Protein AF-A0A351SCX8-F1 (afdb_monomer_lite)

pLDDT: mean 83.35, std 9.78, range [48.88, 95.81]

Sequence (103 aa):
MNNIISGGPLTGKAAWALIPFIGDRAHYWRAVPDSRVAFIHAGERVQVWKSLCGQSATTYKGVGLLDPGNWPRCLRCERARKKQVSEGSSLQKLRSAAEKLPF

Secondary structure (DSSP, 8-state):
-PPP---SB--SSEEEEB-TTS-SSBEEEEEPPGGG---EETTEEPEEEEETTS-EEEEBTTB-PBP-TTPPB-HHHHHHHHHHHHHHHHHHHHHHHHTTS--

Foldseek 3Di:
DDDFDWAAFDDDAWDFFDWPPPDQATFTKGWDDLVVDDDDDPNHRWTWIATQLGDIDIADVVTGTIHRVPGHHDPSSVVSVVVVVVVVVVVVVVVVVVVPDDD

Structure (mmCIF, N/CA/C/O backbone):
data_AF-A0A351SCX8-F1
#
_entry.id   AF-A0A351SCX8-F1
#
loop_
_atom_site.group_PDB
_atom_site.id
_atom_site.type_symbol
_atom_site.label_atom_id
_atom_site.label_alt_id
_atom_site.label_comp_id
_atom_site.label_asym_id
_atom_site.label_entity_id
_atom_site.label_seq_id
_atom_site.pdbx_PDB_ins_code
_atom_site.Cartn_x
_atom_site.Cartn_y
_atom_site.Cartn_z
_atom_site.occupancy
_atom_site.B_iso_or_equiv
_atom_site.auth_seq_id
_atom_site.auth_comp_id
_atom_site.auth_asym_id
_atom_site.auth_atom_id
_atom_site.pdbx_PDB_model_num
ATOM 1 N N . MET A 1 1 ? -10.536 -22.922 -11.756 1.00 48.88 1 MET A N 1
ATOM 2 C CA . MET A 1 1 ? -9.347 -22.142 -11.348 1.00 48.88 1 MET A CA 1
ATOM 3 C C . MET A 1 1 ? -9.730 -20.677 -11.446 1.00 48.88 1 MET A C 1
ATOM 5 O O . MET A 1 1 ? -10.137 -20.262 -12.522 1.00 48.88 1 MET A O 1
ATOM 9 N N . ASN A 1 2 ? -9.708 -19.924 -10.345 1.00 58.16 2 ASN A N 1
ATOM 10 C CA . ASN A 1 2 ? -10.000 -18.491 -10.403 1.00 58.16 2 ASN A CA 1
ATOM 11 C C . ASN A 1 2 ? -8.716 -17.765 -10.803 1.00 58.16 2 ASN A C 1
ATOM 13 O O . ASN A 1 2 ? -7.715 -17.871 -10.099 1.00 58.16 2 ASN A O 1
ATOM 17 N N . ASN A 1 3 ? -8.740 -17.052 -11.927 1.00 68.94 3 ASN A N 1
ATOM 18 C CA . ASN A 1 3 ? -7.607 -16.233 -12.346 1.00 68.94 3 ASN A CA 1
ATOM 19 C C . ASN A 1 3 ? -7.463 -15.051 -11.386 1.00 6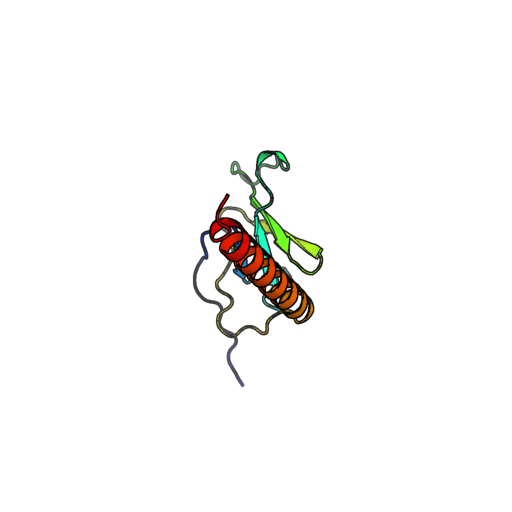8.94 3 ASN A C 1
ATOM 21 O O . ASN A 1 3 ? -8.434 -14.337 -11.127 1.00 68.94 3 ASN A O 1
ATOM 25 N N . ILE A 1 4 ? -6.260 -14.854 -10.853 1.00 72.56 4 ILE A N 1
ATOM 26 C CA . ILE A 1 4 ? -5.929 -13.706 -10.013 1.00 72.56 4 ILE A CA 1
ATOM 27 C C . ILE A 1 4 ? -5.506 -12.556 -10.937 1.00 72.56 4 ILE A C 1
ATOM 29 O O . ILE A 1 4 ? -4.606 -12.718 -11.759 1.00 72.56 4 ILE A O 1
ATOM 33 N N . ILE A 1 5 ? -6.176 -11.410 -10.827 1.00 74.00 5 ILE A N 1
ATOM 34 C CA . ILE A 1 5 ? -6.029 -10.254 -11.715 1.00 74.00 5 ILE A CA 1
ATOM 35 C C . ILE A 1 5 ? -5.789 -9.021 -10.844 1.00 74.00 5 ILE A C 1
ATOM 37 O O . ILE A 1 5 ? -6.631 -8.667 -10.017 1.00 74.00 5 ILE A O 1
ATOM 41 N N . SER A 1 6 ? -4.644 -8.365 -11.034 1.00 75.06 6 SER A N 1
ATOM 42 C CA . SER A 1 6 ? -4.416 -6.990 -10.579 1.00 75.06 6 SER A CA 1
ATOM 43 C C . SER A 1 6 ? -4.858 -6.007 -11.663 1.00 75.06 6 SER A C 1
ATOM 45 O O . SER A 1 6 ? -4.750 -6.310 -12.852 1.00 75.06 6 SER A O 1
ATOM 47 N N . GLY A 1 7 ? -5.332 -4.830 -11.268 1.00 78.38 7 GLY A N 1
ATOM 48 C CA . GLY A 1 7 ? -5.629 -3.744 -12.197 1.00 78.38 7 GLY A CA 1
ATOM 49 C C . GLY A 1 7 ? -4.405 -2.875 -12.511 1.00 78.38 7 GLY A C 1
ATOM 50 O O . GLY A 1 7 ? -3.257 -3.249 -12.267 1.00 78.38 7 GLY A O 1
ATOM 51 N N . GLY A 1 8 ? -4.675 -1.701 -13.081 1.00 79.44 8 GLY A N 1
ATOM 52 C CA . GLY A 1 8 ? -3.657 -0.739 -13.504 1.00 79.44 8 GLY A CA 1
ATOM 53 C C . GLY A 1 8 ? -2.948 -0.007 -12.353 1.00 79.44 8 GLY A C 1
ATOM 54 O O . GLY A 1 8 ? -3.202 -0.276 -11.175 1.00 79.44 8 GLY A O 1
ATOM 55 N N . PRO A 1 9 ? -2.048 0.935 -12.686 1.00 79.88 9 PRO A N 1
ATOM 56 C CA . PRO A 1 9 ? -1.310 1.705 -11.695 1.00 79.88 9 PRO A CA 1
ATOM 57 C C . PRO A 1 9 ? -2.246 2.575 -10.849 1.00 79.88 9 PRO A C 1
ATOM 59 O O . PRO A 1 9 ? -3.121 3.267 -11.371 1.00 79.88 9 PRO A O 1
ATOM 62 N N . LEU A 1 10 ? -2.026 2.572 -9.536 1.00 82.38 10 LEU A N 1
ATOM 63 C CA . LEU A 1 10 ? -2.722 3.441 -8.594 1.00 82.38 10 LEU A CA 1
ATOM 64 C C . LEU A 1 10 ? -1.912 4.705 -8.312 1.00 82.38 10 LEU A C 1
ATOM 66 O O . LEU A 1 10 ? -0.699 4.663 -8.101 1.00 82.38 10 LEU A O 1
ATOM 70 N N . THR A 1 11 ? -2.619 5.828 -8.225 1.00 75.50 11 THR A N 1
ATOM 71 C CA . THR A 1 11 ? -2.085 7.111 -7.763 1.00 75.50 11 THR A CA 1
ATOM 72 C C . THR A 1 11 ? -2.736 7.499 -6.434 1.00 75.50 11 THR A C 1
ATOM 74 O O . THR A 1 11 ? -3.858 7.099 -6.125 1.00 75.50 11 THR A O 1
ATOM 77 N N . GLY A 1 12 ? -2.022 8.261 -5.603 1.00 78.56 12 GLY A N 1
ATOM 78 C CA . GLY A 1 12 ? -2.542 8.764 -4.327 1.00 78.56 12 GLY A CA 1
ATOM 79 C C . GLY A 1 12 ? -1.597 8.539 -3.151 1.00 78.56 12 GLY A C 1
ATOM 80 O O . GLY A 1 12 ? -0.495 8.034 -3.307 1.00 78.56 12 GLY A O 1
ATOM 81 N N . LYS A 1 13 ? -2.025 8.945 -1.949 1.00 80.12 13 LYS A N 1
ATOM 82 C CA . LYS A 1 13 ? -1.198 8.885 -0.724 1.00 80.12 13 LYS A CA 1
ATOM 83 C C . LYS A 1 13 ? -1.463 7.649 0.140 1.00 80.12 13 LYS A C 1
ATOM 85 O O . LYS A 1 13 ? -0.677 7.355 1.039 1.00 80.12 13 LYS A O 1
ATOM 90 N N . ALA A 1 14 ? -2.572 6.941 -0.082 1.00 85.94 14 ALA A N 1
ATOM 91 C CA . ALA A 1 14 ? -2.910 5.725 0.649 1.00 85.94 14 ALA A CA 1
ATOM 92 C C . ALA A 1 14 ? -3.989 4.904 -0.071 1.00 85.94 14 ALA A C 1
ATOM 94 O O . ALA A 1 14 ? -5.052 5.437 -0.387 1.00 85.94 14 ALA A O 1
ATOM 95 N N . ALA A 1 15 ? -3.763 3.606 -0.267 1.00 89.38 15 ALA A N 1
ATOM 96 C CA . ALA A 1 15 ? -4.711 2.719 -0.942 1.00 89.38 15 ALA A CA 1
ATOM 97 C C . ALA A 1 15 ? -4.474 1.247 -0.576 1.00 89.38 15 ALA A C 1
ATOM 99 O O . ALA A 1 15 ? -3.408 0.874 -0.080 1.00 89.38 15 ALA A O 1
ATOM 100 N N . TRP A 1 16 ? -5.477 0.405 -0.833 1.00 93.50 16 TRP A N 1
ATOM 101 C CA . TRP A 1 16 ? -5.236 -1.028 -0.983 1.00 93.50 16 TRP A CA 1
ATOM 102 C C . TRP A 1 16 ? -4.483 -1.237 -2.287 1.00 93.50 16 TRP A C 1
ATOM 104 O O . TRP A 1 16 ? -4.954 -0.764 -3.314 1.00 93.50 16 TRP A O 1
ATOM 114 N N . ALA A 1 17 ? -3.344 -1.918 -2.247 1.00 92.94 17 ALA A N 1
ATOM 115 C CA . ALA A 1 17 ? -2.578 -2.193 -3.452 1.00 92.94 17 ALA A CA 1
ATOM 116 C C . ALA A 1 17 ? -1.680 -3.414 -3.298 1.00 92.94 17 ALA A C 1
ATOM 118 O O . ALA A 1 17 ? -1.356 -3.851 -2.183 1.00 92.94 17 ALA A O 1
ATOM 119 N N . LEU A 1 18 ? -1.225 -3.895 -4.445 1.00 91.50 18 LEU A N 1
ATOM 120 C CA . LEU A 1 18 ? -0.081 -4.783 -4.556 1.00 91.50 18 LEU A CA 1
ATOM 121 C C . LEU A 1 18 ? 1.133 -3.957 -4.947 1.00 91.50 18 LEU A C 1
ATOM 123 O O . LEU A 1 18 ? 1.048 -3.076 -5.800 1.00 91.50 18 LEU A O 1
ATOM 127 N N . ILE A 1 19 ? 2.261 -4.257 -4.321 1.00 88.12 19 ILE A N 1
ATOM 128 C CA . ILE A 1 19 ? 3.557 -3.784 -4.788 1.00 88.12 19 ILE A CA 1
ATOM 129 C C . ILE A 1 19 ? 4.266 -5.027 -5.324 1.00 88.12 19 ILE A C 1
ATOM 131 O O . ILE A 1 19 ? 4.332 -6.021 -4.593 1.00 88.12 19 ILE A O 1
ATOM 135 N N . PRO A 1 20 ? 4.732 -5.022 -6.587 1.00 83.94 20 PRO A N 1
ATOM 136 C CA . PRO A 1 20 ? 5.396 -6.176 -7.175 1.00 83.94 20 PRO A CA 1
ATOM 137 C C . PRO A 1 20 ? 6.497 -6.727 -6.268 1.00 83.94 20 PRO A C 1
ATOM 139 O O . PRO A 1 20 ? 7.192 -5.970 -5.590 1.00 83.94 20 PRO A O 1
ATOM 142 N N . PHE A 1 21 ? 6.646 -8.052 -6.267 1.00 80.94 21 PHE A N 1
ATOM 143 C CA . PHE A 1 21 ? 7.644 -8.786 -5.477 1.00 80.94 21 PHE A CA 1
ATOM 144 C C . PHE A 1 21 ? 7.453 -8.737 -3.949 1.00 80.94 21 PHE A C 1
ATOM 146 O O . PHE A 1 21 ? 8.283 -9.273 -3.218 1.00 80.94 21 PHE A O 1
ATOM 153 N N . ILE A 1 22 ? 6.355 -8.154 -3.448 1.00 80.19 22 ILE A N 1
ATOM 154 C CA . ILE A 1 22 ? 6.052 -8.084 -2.013 1.00 80.19 22 ILE A CA 1
ATOM 155 C C . ILE A 1 22 ? 4.780 -8.877 -1.693 1.00 80.19 22 ILE A C 1
ATOM 157 O O . ILE A 1 22 ? 3.664 -8.360 -1.750 1.00 80.19 22 ILE A O 1
ATOM 161 N N . GLY A 1 23 ? 4.980 -10.129 -1.273 1.00 79.31 23 GLY A N 1
ATOM 162 C CA . GLY A 1 23 ? 3.925 -10.999 -0.751 1.00 79.31 23 GLY A CA 1
ATOM 163 C C . GLY A 1 23 ? 2.902 -11.469 -1.790 1.00 79.31 23 GLY A C 1
ATOM 164 O O . GLY A 1 23 ? 3.051 -11.262 -2.989 1.00 79.31 23 GLY A O 1
ATOM 165 N N . ASP A 1 24 ? 1.860 -12.137 -1.298 1.00 85.50 24 ASP A N 1
ATOM 166 C CA . ASP A 1 24 ? 0.794 -12.786 -2.074 1.00 85.50 24 ASP A CA 1
ATOM 167 C C . ASP A 1 24 ? -0.595 -12.161 -1.826 1.00 85.50 24 ASP A C 1
ATOM 169 O O . ASP A 1 24 ? -1.626 -12.725 -2.193 1.00 85.50 24 ASP A O 1
ATOM 173 N N . ARG A 1 25 ? -0.651 -11.017 -1.135 1.00 91.19 25 ARG A N 1
ATOM 174 C CA . ARG A 1 25 ? -1.894 -10.384 -0.675 1.00 91.19 25 ARG A CA 1
ATOM 175 C C . ARG A 1 25 ? -1.857 -8.887 -0.897 1.00 91.19 25 ARG A C 1
ATOM 177 O O . ARG A 1 25 ? -0.815 -8.252 -0.793 1.00 91.19 25 ARG A O 1
ATOM 184 N N . ALA A 1 26 ? -3.027 -8.293 -1.096 1.00 93.50 26 ALA A N 1
ATOM 185 C CA . ALA A 1 26 ? -3.160 -6.846 -1.134 1.00 93.50 26 ALA A CA 1
ATOM 186 C C . ALA A 1 26 ? -3.000 -6.259 0.276 1.00 93.50 26 ALA A C 1
ATOM 188 O O . ALA A 1 26 ? -3.710 -6.637 1.216 1.00 93.50 26 ALA A O 1
ATOM 189 N N . HIS A 1 27 ? -2.099 -5.293 0.430 1.00 95.25 27 HIS A N 1
ATOM 190 C CA . HIS A 1 27 ? -1.889 -4.577 1.686 1.00 95.25 27 HIS A CA 1
ATOM 191 C C . HIS A 1 27 ? -2.451 -3.158 1.590 1.00 95.25 27 HIS A C 1
ATOM 193 O O . HIS A 1 27 ? -2.556 -2.580 0.511 1.00 95.25 27 HIS A O 1
ATOM 199 N N . TYR A 1 28 ? -2.840 -2.589 2.734 1.00 94.06 28 TYR A N 1
ATOM 200 C CA . TYR A 1 28 ? -3.230 -1.185 2.789 1.00 94.06 28 TYR A CA 1
ATOM 201 C C . TYR A 1 28 ? -1.988 -0.334 3.031 1.00 94.06 28 TYR A C 1
ATOM 203 O O . TYR A 1 28 ? -1.482 -0.304 4.158 1.00 94.06 28 TYR A O 1
ATOM 211 N N . TRP A 1 29 ? -1.509 0.334 1.988 1.00 93.38 29 TRP A N 1
ATOM 212 C CA . TRP A 1 29 ? -0.284 1.125 1.985 1.00 93.38 29 TRP A CA 1
ATOM 213 C C . TRP A 1 29 ? -0.558 2.597 2.269 1.00 93.38 29 TRP A C 1
ATOM 215 O O . TRP A 1 29 ? -1.614 3.135 1.929 1.00 93.38 29 TRP A O 1
ATOM 225 N N . ARG A 1 30 ? 0.416 3.257 2.893 1.00 92.62 30 ARG A N 1
ATOM 226 C CA . ARG A 1 30 ? 0.463 4.706 3.092 1.00 92.62 30 ARG A CA 1
ATOM 227 C C . ARG A 1 30 ? 1.822 5.227 2.667 1.00 92.62 30 ARG A C 1
ATOM 229 O O . ARG A 1 30 ? 2.837 4.657 3.072 1.00 92.62 30 ARG A O 1
ATOM 236 N N . ALA A 1 31 ? 1.818 6.302 1.892 1.00 89.88 31 ALA A N 1
ATOM 237 C CA . ALA A 1 31 ? 3.026 7.012 1.524 1.00 89.88 31 ALA A CA 1
ATOM 238 C C . ALA A 1 31 ? 3.677 7.563 2.796 1.00 89.88 31 ALA A C 1
ATOM 240 O O . ALA A 1 31 ? 3.028 8.218 3.619 1.00 89.88 31 ALA A O 1
ATOM 241 N N . VAL A 1 32 ? 4.957 7.264 2.973 1.00 87.50 32 VAL A N 1
ATOM 242 C CA . VAL A 1 32 ? 5.788 7.931 3.968 1.00 87.50 32 VAL A CA 1
ATOM 243 C C . VAL A 1 32 ? 6.211 9.272 3.357 1.00 87.50 32 VAL A C 1
ATOM 245 O O . VAL A 1 32 ? 6.649 9.276 2.209 1.00 87.50 32 VAL A O 1
ATOM 248 N N . PRO A 1 33 ? 6.062 10.406 4.068 1.00 76.88 33 PRO A N 1
ATOM 249 C CA . PRO A 1 33 ? 6.448 11.710 3.536 1.00 76.88 33 PRO A CA 1
ATOM 250 C C . PRO A 1 33 ? 7.906 11.735 3.057 1.00 76.88 33 PRO A C 1
ATOM 252 O O . PRO A 1 33 ? 8.792 11.259 3.772 1.00 76.88 33 PRO A O 1
ATOM 255 N N . ASP A 1 34 ? 8.13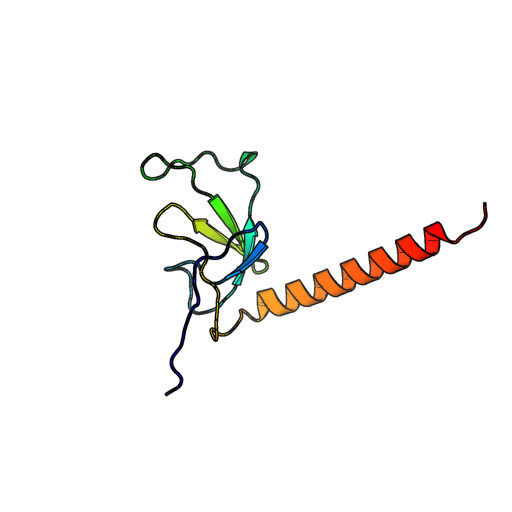4 12.341 1.888 1.00 64.81 34 ASP A N 1
ATOM 256 C CA . ASP A 1 34 ? 9.434 12.408 1.194 1.00 64.81 34 ASP A CA 1
ATOM 257 C C . ASP A 1 34 ? 10.576 12.948 2.059 1.00 64.81 34 ASP A C 1
ATOM 259 O O . ASP A 1 34 ? 11.728 12.561 1.885 1.00 64.81 34 ASP A O 1
ATOM 263 N N . SER A 1 35 ? 10.272 13.793 3.048 1.00 60.03 35 SER A N 1
ATOM 264 C CA . SER A 1 35 ? 11.275 14.353 3.959 1.00 60.03 35 SER A CA 1
ATOM 265 C C . SER A 1 35 ? 12.017 13.308 4.799 1.00 60.03 35 SER A C 1
ATOM 267 O O . SER A 1 35 ? 13.002 13.648 5.449 1.00 60.03 35 SER A O 1
ATOM 269 N N . ARG A 1 36 ? 11.562 12.048 4.815 1.00 57.00 36 ARG A N 1
ATOM 270 C CA . ARG A 1 36 ? 12.169 10.968 5.605 1.00 57.00 36 ARG A CA 1
ATOM 271 C C . ARG A 1 36 ? 13.008 9.982 4.802 1.00 57.00 36 ARG A C 1
ATOM 273 O O . ARG A 1 36 ? 13.673 9.163 5.431 1.00 57.00 36 ARG A O 1
ATOM 280 N N . VAL A 1 37 ? 12.987 10.013 3.467 1.00 58.97 37 VAL A N 1
ATOM 281 C CA . VAL A 1 37 ? 13.748 9.044 2.663 1.00 58.97 37 VAL A CA 1
ATOM 282 C C . VAL A 1 37 ? 14.365 9.709 1.436 1.00 58.97 37 VAL A C 1
ATOM 284 O O . VAL A 1 37 ? 13.686 10.030 0.470 1.00 58.97 37 VAL A O 1
ATOM 287 N N . ALA A 1 38 ? 15.687 9.874 1.479 1.00 55.38 38 ALA A N 1
ATOM 288 C CA . ALA A 1 38 ? 16.502 10.469 0.425 1.00 55.38 38 ALA A CA 1
ATOM 289 C C . ALA A 1 38 ? 17.257 9.389 -0.370 1.00 55.38 38 ALA A C 1
ATOM 291 O O . ALA A 1 38 ? 18.484 9.398 -0.420 1.00 55.38 38 ALA A O 1
ATOM 292 N N . PHE A 1 39 ? 16.544 8.421 -0.954 1.00 70.31 39 PHE A N 1
ATOM 293 C CA . PHE A 1 39 ? 17.171 7.418 -1.820 1.00 70.31 39 PHE A CA 1
ATOM 294 C C . PHE A 1 39 ? 16.740 7.609 -3.276 1.00 70.31 39 PHE A C 1
ATOM 296 O O . PHE A 1 39 ? 15.552 7.753 -3.575 1.00 70.31 39 PHE A O 1
ATOM 303 N N . ILE A 1 40 ? 17.725 7.624 -4.172 1.00 75.06 40 ILE A N 1
ATOM 304 C CA . ILE A 1 40 ? 17.538 7.737 -5.618 1.00 75.06 40 ILE A CA 1
ATOM 305 C C . ILE A 1 40 ? 17.822 6.364 -6.226 1.00 75.06 40 ILE A C 1
ATOM 307 O O . ILE A 1 40 ? 18.892 5.800 -6.008 1.00 75.06 40 ILE A O 1
ATOM 311 N N . HIS A 1 41 ? 16.883 5.838 -7.006 1.00 75.00 41 HIS A N 1
ATOM 312 C CA . HIS A 1 41 ? 17.069 4.620 -7.788 1.00 75.00 41 HIS A CA 1
ATOM 313 C C . HIS A 1 41 ? 16.972 4.965 -9.273 1.00 75.00 41 HIS A C 1
ATOM 315 O O . HIS A 1 41 ? 15.993 5.572 -9.699 1.00 75.00 41 HIS A O 1
ATOM 321 N N . ALA A 1 42 ? 17.999 4.609 -10.050 1.00 75.94 42 ALA A N 1
ATOM 322 C CA . ALA A 1 42 ? 18.066 4.885 -11.489 1.00 75.94 42 ALA A CA 1
ATOM 323 C C . ALA A 1 42 ? 17.795 6.363 -11.865 1.00 75.94 42 ALA A C 1
ATOM 325 O O . ALA A 1 42 ? 17.146 6.654 -12.865 1.00 75.94 42 ALA A O 1
ATOM 326 N N . GLY A 1 43 ? 18.281 7.305 -11.048 1.00 75.44 43 GLY A N 1
ATOM 327 C CA . GLY A 1 43 ? 18.105 8.745 -11.278 1.00 75.44 43 GLY A CA 1
ATOM 328 C C . GLY A 1 43 ? 16.764 9.321 -10.809 1.00 75.44 43 GLY A C 1
ATOM 329 O O . GLY A 1 43 ? 16.567 10.530 -10.902 1.00 75.44 43 GLY A O 1
ATOM 330 N N . GLU A 1 44 ? 15.866 8.505 -10.251 1.00 75.94 44 GLU A N 1
ATOM 331 C CA . GLU A 1 44 ? 14.555 8.951 -9.780 1.00 75.94 44 GLU A CA 1
ATOM 332 C C . GLU A 1 44 ? 14.361 8.753 -8.276 1.00 75.94 44 GLU A C 1
ATOM 334 O O . GLU A 1 44 ? 14.926 7.849 -7.652 1.00 75.94 44 GLU A O 1
ATOM 339 N N . ARG A 1 45 ? 13.548 9.627 -7.673 1.00 78.69 45 ARG A N 1
ATOM 340 C CA . ARG A 1 45 ? 13.210 9.535 -6.251 1.00 78.69 45 ARG A CA 1
ATOM 341 C C . ARG A 1 45 ? 12.327 8.321 -6.002 1.00 78.69 45 ARG A C 1
ATOM 343 O O . ARG A 1 45 ? 11.307 8.130 -6.660 1.00 78.69 45 ARG A O 1
ATOM 350 N N . VAL A 1 46 ? 12.716 7.528 -5.014 1.00 86.38 46 VAL A N 1
ATOM 351 C CA . VAL A 1 46 ? 11.949 6.366 -4.580 1.00 86.38 46 VAL A CA 1
ATOM 352 C C . VAL A 1 46 ? 10.874 6.803 -3.592 1.00 86.38 46 VAL A C 1
ATOM 354 O O . VAL A 1 46 ? 11.175 7.431 -2.580 1.00 86.38 46 VAL A O 1
ATOM 357 N N . GLN A 1 47 ? 9.627 6.411 -3.839 1.00 86.50 47 GLN A N 1
ATOM 358 C CA . GLN A 1 47 ? 8.544 6.604 -2.882 1.00 86.50 47 GLN A CA 1
ATOM 359 C C . GLN A 1 47 ? 8.499 5.417 -1.919 1.00 86.50 47 GLN A C 1
ATOM 361 O O . GLN A 1 47 ? 8.377 4.261 -2.328 1.00 86.50 47 GLN A O 1
ATOM 366 N N . VAL A 1 48 ? 8.561 5.704 -0.620 1.00 88.50 48 VAL A N 1
ATOM 367 C CA . VAL A 1 48 ? 8.458 4.681 0.425 1.00 88.50 48 VAL A CA 1
ATOM 368 C C . VAL A 1 48 ? 7.028 4.553 0.916 1.00 88.50 48 VAL A C 1
ATOM 370 O O . VAL A 1 48 ? 6.323 5.545 1.119 1.00 88.50 48 VAL A O 1
ATOM 373 N N . TRP A 1 49 ? 6.623 3.312 1.148 1.00 90.31 49 TRP A N 1
ATOM 374 C CA . TRP A 1 49 ? 5.302 2.927 1.604 1.00 90.31 49 TRP A CA 1
ATOM 375 C C . TRP A 1 49 ? 5.402 2.121 2.879 1.00 90.31 49 TRP A C 1
ATOM 377 O O . TRP A 1 49 ? 6.251 1.240 3.022 1.00 90.31 49 TRP A O 1
ATOM 387 N N . LYS A 1 50 ? 4.474 2.383 3.794 1.00 92.44 50 LYS A N 1
ATOM 388 C CA . LYS A 1 50 ? 4.281 1.571 4.989 1.00 92.44 50 LYS A CA 1
ATOM 389 C C . LYS A 1 50 ? 2.862 1.037 5.015 1.00 92.44 50 LYS A C 1
ATOM 391 O O . LYS A 1 50 ? 1.897 1.792 4.887 1.00 92.44 50 LYS A O 1
ATOM 396 N N . SER A 1 51 ? 2.729 -0.272 5.164 1.00 93.62 51 SER A N 1
ATOM 397 C CA . SER A 1 51 ? 1.434 -0.921 5.317 1.00 93.62 51 SER A CA 1
ATOM 398 C C . SER A 1 51 ? 0.936 -0.834 6.758 1.00 93.62 51 SER A C 1
ATOM 400 O O . SER A 1 51 ? 1.716 -0.706 7.705 1.00 93.62 51 SER A O 1
ATOM 402 N N . LEU A 1 52 ? -0.376 -0.979 6.949 1.00 93.69 52 LEU A N 1
ATOM 403 C CA . LEU A 1 52 ? -0.969 -1.019 8.292 1.00 93.69 52 LEU A CA 1
ATOM 404 C C . LEU A 1 52 ? -0.513 -2.217 9.133 1.00 93.69 52 LEU A C 1
ATOM 406 O O . LEU A 1 52 ? -0.512 -2.128 10.355 1.00 93.69 52 LEU A O 1
ATOM 410 N N . CYS A 1 53 ? -0.124 -3.329 8.504 1.00 92.88 53 CYS A N 1
ATOM 411 C CA . CYS A 1 53 ? 0.399 -4.492 9.218 1.00 92.88 53 CYS A CA 1
ATOM 412 C C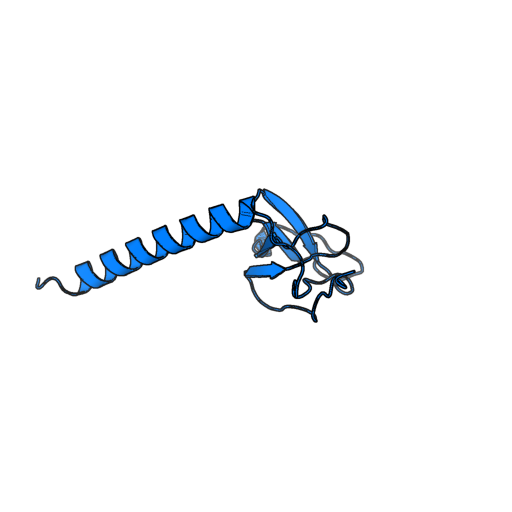 . CYS A 1 53 ? 1.912 -4.421 9.479 1.00 92.88 53 CYS A C 1
ATOM 414 O O . CYS A 1 53 ? 2.479 -5.402 9.954 1.00 92.88 53 CYS A O 1
ATOM 416 N N . GLY A 1 54 ? 2.564 -3.300 9.148 1.00 90.69 54 GLY A N 1
ATOM 417 C CA . GLY A 1 54 ? 3.969 -3.044 9.461 1.00 90.69 54 GLY A CA 1
ATOM 418 C C . GLY A 1 54 ? 4.975 -3.395 8.365 1.00 90.69 54 GLY A C 1
ATOM 419 O O . GLY A 1 54 ? 6.149 -3.099 8.547 1.00 90.69 54 GLY A O 1
ATOM 420 N N . GLN A 1 55 ? 4.555 -3.964 7.228 1.00 90.81 55 GLN A N 1
ATOM 421 C CA . GLN A 1 55 ? 5.456 -4.125 6.079 1.00 90.81 55 GLN A CA 1
ATOM 422 C C . GLN A 1 55 ? 5.838 -2.770 5.487 1.00 90.81 55 GLN A C 1
ATOM 424 O O . GLN A 1 55 ? 5.007 -1.857 5.455 1.00 90.81 55 GLN A O 1
ATOM 429 N N . SER A 1 56 ? 7.058 -2.692 4.971 1.00 89.69 56 SER A N 1
ATOM 430 C CA . SER A 1 56 ? 7.581 -1.547 4.234 1.00 89.69 56 SER A CA 1
ATOM 431 C C . SER A 1 56 ? 7.904 -1.976 2.812 1.00 89.69 56 SER A C 1
ATOM 433 O O . SER A 1 56 ? 8.365 -3.094 2.593 1.00 89.69 56 SER A O 1
ATOM 435 N N . ALA A 1 57 ? 7.664 -1.086 1.864 1.00 88.69 57 ALA A N 1
ATOM 436 C CA . ALA A 1 57 ? 7.962 -1.315 0.463 1.00 88.69 57 ALA A CA 1
ATOM 437 C C . ALA A 1 57 ? 8.362 0.000 -0.200 1.00 88.69 57 ALA A C 1
ATOM 439 O O . ALA A 1 57 ? 8.088 1.087 0.317 1.00 88.69 57 ALA A O 1
ATOM 440 N N . THR A 1 58 ? 9.011 -0.102 -1.347 1.00 87.56 58 THR A N 1
ATOM 441 C CA . THR A 1 58 ? 9.472 1.038 -2.128 1.00 87.56 58 THR A CA 1
ATOM 442 C C . THR A 1 58 ? 8.954 0.924 -3.552 1.00 87.56 58 THR A C 1
ATOM 444 O O . THR A 1 58 ? 8.896 -0.166 -4.114 1.00 87.56 58 THR A O 1
ATOM 447 N N . THR A 1 59 ? 8.551 2.050 -4.130 1.00 87.12 59 THR A N 1
ATOM 448 C CA . THR A 1 59 ? 8.133 2.137 -5.531 1.00 87.12 59 THR A CA 1
ATOM 449 C C . THR A 1 59 ? 8.973 3.172 -6.257 1.00 87.12 59 THR A C 1
ATOM 451 O O . THR A 1 59 ? 9.323 4.208 -5.690 1.00 87.12 59 THR A O 1
ATOM 454 N N . TYR A 1 60 ? 9.257 2.903 -7.521 1.00 85.44 60 TYR A N 1
ATOM 455 C CA . TYR A 1 60 ? 10.002 3.765 -8.434 1.00 85.44 60 TYR A CA 1
ATOM 456 C C . TYR A 1 60 ? 9.458 3.552 -9.852 1.00 85.44 60 TYR A C 1
ATOM 458 O O . TYR A 1 60 ? 8.564 2.727 -10.065 1.00 85.44 60 TYR A O 1
ATOM 466 N N . LYS A 1 61 ? 9.957 4.286 -10.845 1.00 77.12 61 LYS A N 1
ATOM 467 C CA . LYS A 1 61 ? 9.502 4.111 -12.228 1.00 77.12 61 LYS A CA 1
ATOM 468 C C . LYS A 1 61 ? 9.795 2.707 -12.744 1.00 77.12 61 LYS A C 1
ATOM 470 O O . LYS A 1 61 ? 10.937 2.268 -12.788 1.00 77.12 61 LYS A O 1
ATOM 475 N N . GLY A 1 62 ? 8.724 2.010 -13.116 1.00 77.19 62 GLY A N 1
ATOM 476 C CA . GLY A 1 62 ? 8.735 0.597 -13.504 1.00 77.19 62 GLY A CA 1
ATOM 477 C C . GLY A 1 62 ? 8.179 -0.346 -12.431 1.00 77.19 62 GLY A C 1
ATOM 478 O O . GLY A 1 62 ? 7.712 -1.427 -12.772 1.00 77.19 62 GLY A O 1
ATOM 479 N N . VAL A 1 63 ? 8.135 0.070 -11.159 1.00 82.06 63 VAL A N 1
ATOM 480 C CA . VAL A 1 63 ? 7.578 -0.715 -10.044 1.00 82.06 63 VAL A CA 1
ATOM 481 C C . VAL A 1 63 ? 6.673 0.181 -9.196 1.00 82.06 63 VAL A C 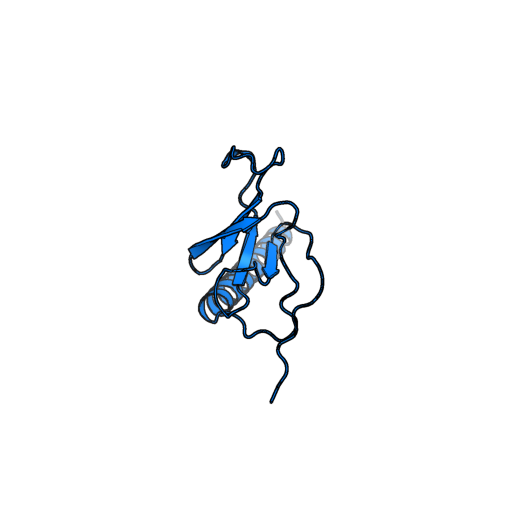1
ATOM 483 O O . VAL A 1 63 ? 7.116 0.808 -8.235 1.00 82.06 63 VAL A O 1
ATOM 486 N N . GLY A 1 64 ? 5.400 0.270 -9.590 1.00 84.81 64 GLY A N 1
ATOM 487 C CA . GLY A 1 64 ? 4.376 1.093 -8.936 1.00 84.81 64 GLY A CA 1
ATOM 488 C C . GLY A 1 64 ? 3.419 0.303 -8.039 1.00 84.81 64 GLY A C 1
ATOM 489 O O . GLY A 1 64 ? 3.492 -0.922 -7.950 1.00 84.81 64 GLY A O 1
ATOM 490 N N . LEU A 1 65 ? 2.485 1.012 -7.397 1.00 88.75 65 LEU A N 1
ATOM 491 C CA . LEU A 1 65 ? 1.330 0.376 -6.759 1.00 88.75 65 LEU A CA 1
ATOM 492 C C . LEU A 1 65 ? 0.370 -0.076 -7.846 1.00 88.75 65 LEU A C 1
ATOM 494 O O . LEU A 1 65 ? -0.023 0.723 -8.694 1.00 88.75 65 LEU A O 1
ATOM 498 N N . LEU A 1 66 ? -0.035 -1.333 -7.778 1.00 89.69 66 LEU A N 1
ATOM 499 C CA . LEU A 1 66 ? -1.028 -1.909 -8.666 1.00 89.69 66 LEU A CA 1
ATOM 500 C C . LEU A 1 66 ? -2.358 -2.033 -7.939 1.00 89.6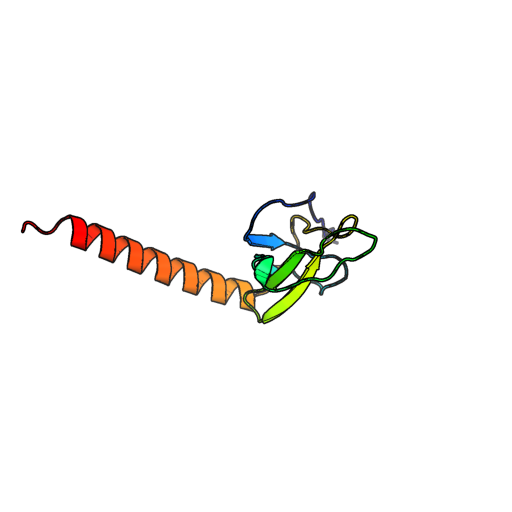9 66 LEU A C 1
ATOM 502 O O . LEU A 1 66 ? -2.401 -2.408 -6.758 1.00 89.69 66 LEU A O 1
ATOM 506 N N . ASP A 1 67 ? -3.439 -1.737 -8.656 1.00 89.25 67 ASP A N 1
ATOM 507 C CA . ASP A 1 67 ? -4.779 -1.998 -8.159 1.00 89.25 67 ASP A CA 1
ATOM 508 C C . ASP A 1 67 ? -4.904 -3.487 -7.808 1.00 89.25 67 ASP A C 1
ATOM 510 O O . ASP A 1 67 ? -4.517 -4.357 -8.597 1.00 89.25 67 ASP A O 1
ATOM 514 N N . PRO A 1 68 ? -5.390 -3.810 -6.602 1.00 89.50 68 PRO A N 1
ATOM 515 C CA . PRO A 1 68 ? -5.375 -5.176 -6.123 1.00 89.50 68 PRO A CA 1
ATOM 516 C C . PRO A 1 68 ? -6.378 -6.072 -6.854 1.00 89.50 68 PRO A C 1
ATOM 518 O O . PRO A 1 68 ? -6.298 -7.280 -6.682 1.00 89.50 68 PRO A O 1
ATOM 521 N N . GLY A 1 69 ? -7.322 -5.531 -7.631 1.00 88.25 69 GLY A N 1
ATOM 522 C CA . GLY A 1 69 ? -8.344 -6.298 -8.334 1.00 88.25 69 GLY A CA 1
ATOM 523 C C . GLY A 1 69 ? -9.028 -7.316 -7.421 1.00 88.25 69 GLY A C 1
ATOM 524 O O . GLY A 1 69 ? -9.638 -6.950 -6.414 1.00 88.25 69 GLY A O 1
ATOM 525 N N . ASN A 1 70 ? -8.902 -8.602 -7.756 1.00 87.56 70 ASN A N 1
ATOM 526 C CA . ASN A 1 70 ? -9.481 -9.702 -6.976 1.00 87.56 70 ASN A CA 1
ATOM 527 C C . ASN A 1 70 ? -8.501 -10.379 -6.001 1.00 87.56 70 ASN A C 1
ATOM 529 O O . ASN A 1 70 ? -8.834 -11.418 -5.423 1.00 87.56 70 ASN A O 1
ATOM 533 N N . TRP A 1 71 ? -7.310 -9.815 -5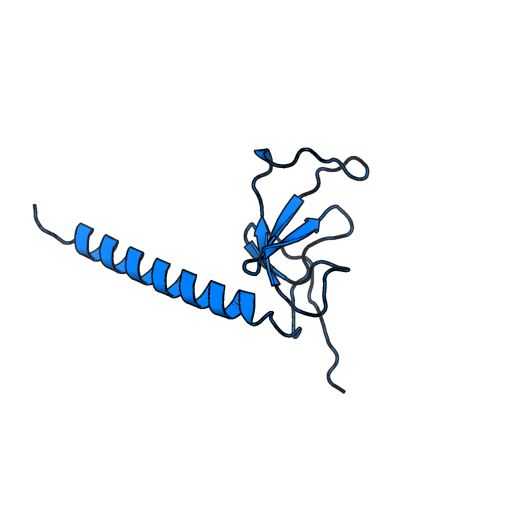.799 1.00 88.25 71 TRP A N 1
ATOM 534 C CA . TRP A 1 71 ? -6.344 -10.376 -4.866 1.00 88.25 71 TRP A CA 1
ATOM 535 C C . TRP A 1 71 ? -6.881 -10.359 -3.430 1.00 88.25 71 TRP A C 1
ATOM 537 O O . TRP A 1 71 ? -7.453 -9.355 -2.981 1.00 88.25 71 TRP A O 1
ATOM 547 N N . PRO A 1 72 ? -6.656 -11.439 -2.660 1.00 91.94 72 PRO A N 1
ATOM 548 C CA . PRO A 1 72 ? -7.073 -11.489 -1.270 1.00 91.94 72 PRO A CA 1
ATOM 549 C C . PRO A 1 72 ? -6.376 -10.390 -0.467 1.00 91.94 72 PRO A C 1
ATOM 551 O O . PRO A 1 72 ? -5.168 -10.161 -0.572 1.00 91.94 72 PRO A O 1
ATOM 554 N N . ARG A 1 73 ? -7.145 -9.699 0.374 1.00 94.31 73 ARG A N 1
ATOM 555 C CA . ARG A 1 73 ? -6.620 -8.644 1.241 1.00 94.31 73 ARG A CA 1
ATOM 556 C C . ARG A 1 73 ? -5.935 -9.230 2.468 1.00 94.31 73 ARG A C 1
ATOM 558 O O . ARG A 1 73 ? -6.345 -10.240 3.039 1.00 94.31 73 ARG A O 1
ATOM 565 N N . CYS A 1 74 ? -4.895 -8.549 2.933 1.00 95.25 74 CYS A N 1
ATOM 566 C CA . CYS A 1 74 ? -4.240 -8.886 4.186 1.00 95.25 74 CYS A CA 1
ATOM 567 C C . CYS A 1 74 ? -5.188 -8.634 5.371 1.00 95.25 74 CYS A C 1
ATOM 569 O O . CYS A 1 74 ? -5.471 -7.487 5.727 1.00 95.25 74 CYS A O 1
ATOM 571 N N . LEU A 1 75 ? -5.603 -9.709 6.047 1.00 95.06 75 LEU A N 1
ATOM 572 C CA . LEU A 1 75 ? -6.522 -9.659 7.192 1.00 95.06 75 LEU A CA 1
ATOM 573 C C . LEU A 1 75 ? -6.044 -8.736 8.326 1.00 95.06 75 LEU A C 1
ATOM 575 O O . LEU A 1 75 ? -6.853 -8.083 8.983 1.00 95.06 75 LEU A O 1
ATOM 579 N N . ARG A 1 76 ? -4.725 -8.639 8.558 1.00 95.81 76 ARG A N 1
ATOM 580 C CA . ARG A 1 76 ? -4.165 -7.713 9.562 1.00 95.81 76 ARG A CA 1
ATOM 581 C C . ARG A 1 76 ? -4.396 -6.256 9.166 1.00 95.81 76 ARG A C 1
ATOM 583 O O . ARG A 1 76 ? -4.835 -5.462 9.996 1.00 95.81 76 ARG A O 1
ATOM 590 N N . CYS A 1 77 ? -4.155 -5.923 7.897 1.00 94.81 77 CYS A N 1
ATOM 591 C CA . CYS A 1 77 ? -4.457 -4.600 7.357 1.00 94.81 77 CYS A CA 1
ATOM 592 C C . CYS A 1 77 ? -5.961 -4.309 7.411 1.00 94.81 77 CYS A C 1
ATOM 594 O O . CYS A 1 77 ? -6.341 -3.191 7.745 1.00 94.81 77 CYS A O 1
ATOM 596 N N . GLU A 1 78 ? -6.819 -5.297 7.136 1.00 95.12 78 GLU A N 1
ATOM 597 C CA . GLU A 1 78 ? -8.272 -5.102 7.162 1.00 95.12 78 GLU A CA 1
ATOM 598 C C . GLU A 1 78 ? -8.774 -4.773 8.563 1.00 95.12 78 GLU A C 1
ATOM 600 O O . GLU A 1 78 ? -9.510 -3.802 8.742 1.00 95.12 78 GLU A O 1
ATOM 605 N N . ARG A 1 79 ? -8.343 -5.542 9.570 1.00 94.38 79 ARG A N 1
ATOM 606 C CA . ARG A 1 79 ? -8.701 -5.293 10.973 1.00 94.38 79 ARG A CA 1
ATOM 607 C C . ARG A 1 79 ? -8.217 -3.918 11.431 1.00 94.38 79 ARG A C 1
ATOM 609 O O . ARG A 1 79 ? -8.998 -3.156 11.996 1.00 94.38 79 ARG A O 1
ATOM 616 N N . ALA A 1 80 ? -6.964 -3.572 11.129 1.00 93.00 80 ALA A N 1
ATOM 617 C CA . ALA A 1 80 ? -6.403 -2.268 11.473 1.00 93.00 80 ALA A CA 1
ATOM 618 C C . ALA A 1 80 ? -7.160 -1.116 10.792 1.00 93.00 80 ALA A C 1
ATOM 620 O O . ALA A 1 80 ? -7.454 -0.104 11.427 1.00 93.00 80 ALA A O 1
ATOM 621 N N . ARG A 1 81 ? -7.533 -1.277 9.516 1.00 91.88 81 ARG A N 1
ATOM 622 C CA . ARG A 1 81 ? -8.296 -0.272 8.770 1.00 91.88 81 ARG A CA 1
ATOM 623 C C . ARG A 1 81 ? -9.697 -0.085 9.342 1.00 91.88 81 ARG A C 1
ATOM 625 O O . ARG A 1 81 ? -10.121 1.055 9.499 1.00 91.88 81 ARG A O 1
ATOM 632 N N . LYS A 1 82 ? -10.397 -1.176 9.674 1.00 91.75 82 LYS A N 1
ATOM 633 C CA . LYS A 1 82 ? -11.722 -1.122 10.314 1.00 91.75 82 LYS A CA 1
ATOM 634 C C . LYS A 1 82 ? -11.666 -0.345 11.632 1.00 91.75 82 LYS A C 1
ATOM 636 O O . LYS A 1 82 ? -12.479 0.553 11.820 1.00 91.75 82 LYS A O 1
ATOM 641 N N . LYS A 1 83 ? -10.656 -0.611 12.471 1.00 90.56 83 LYS A N 1
ATOM 642 C CA . LYS A 1 83 ? -10.431 0.125 13.727 1.00 90.56 83 LYS A CA 1
ATOM 643 C C . LYS A 1 83 ? -10.215 1.628 13.496 1.00 90.56 83 LYS A C 1
ATOM 645 O O . LYS A 1 83 ? -10.862 2.451 14.135 1.00 90.56 83 LYS A O 1
ATOM 650 N N . GLN A 1 84 ? -9.368 1.993 12.533 1.00 86.00 84 GLN A N 1
ATOM 651 C CA . GLN A 1 84 ? -9.112 3.402 12.207 1.00 86.00 84 GLN A CA 1
ATOM 652 C C . GLN A 1 84 ? -10.356 4.131 11.686 1.00 86.00 84 GLN A C 1
ATOM 654 O O . GLN A 1 84 ? -10.563 5.298 12.003 1.00 86.00 84 GLN A O 1
ATOM 659 N N . VAL A 1 85 ? -11.187 3.457 10.885 1.00 85.19 85 VAL A N 1
ATOM 660 C CA . VAL A 1 85 ? -12.445 4.030 10.381 1.00 85.19 85 VAL A CA 1
ATOM 661 C C . VAL A 1 85 ? -13.437 4.244 11.525 1.00 85.19 85 VAL A C 1
ATOM 663 O O . VAL A 1 85 ? -14.052 5.308 11.591 1.00 85.19 85 VAL A O 1
ATOM 666 N N . SER A 1 86 ? -13.568 3.288 12.451 1.00 82.69 86 SER A N 1
ATOM 667 C CA . SER A 1 86 ? -14.448 3.455 13.614 1.00 82.69 86 SER A CA 1
ATOM 668 C C . SER A 1 86 ? -13.988 4.585 14.538 1.00 82.69 86 SER A C 1
ATOM 670 O O . SER A 1 86 ? -14.812 5.382 14.980 1.00 82.69 86 SER A O 1
ATOM 672 N N . GLU A 1 87 ? -12.680 4.702 14.784 1.00 83.50 87 GLU A N 1
ATOM 673 C CA . GLU A 1 87 ? -12.108 5.785 15.595 1.00 83.50 87 GLU A CA 1
ATOM 674 C C . GLU A 1 87 ? -12.306 7.149 14.918 1.00 83.50 87 GLU A C 1
ATOM 676 O O . GLU A 1 87 ? -12.779 8.090 15.552 1.00 83.50 87 GLU A O 1
ATOM 681 N N . GLY A 1 88 ? -12.032 7.245 13.613 1.00 79.81 88 GLY A N 1
ATOM 682 C CA . GLY A 1 88 ? -12.232 8.474 12.842 1.00 79.81 88 GLY A CA 1
ATOM 683 C C . GLY A 1 88 ? -13.692 8.930 12.810 1.00 79.81 88 GLY A C 1
ATOM 684 O O . GLY A 1 88 ? -13.971 10.111 13.009 1.00 79.81 88 GLY A O 1
ATOM 685 N N . SER A 1 89 ? -14.637 8.000 12.633 1.00 79.06 89 SER A N 1
ATOM 686 C CA . SER A 1 89 ? -16.070 8.314 12.687 1.00 79.06 89 SER A CA 1
ATOM 687 C C . SER A 1 89 ? -16.504 8.791 14.074 1.00 79.06 89 SER A C 1
ATOM 689 O O . SER A 1 89 ? -17.305 9.720 14.170 1.00 79.06 89 SER A O 1
ATOM 691 N N . SER A 1 90 ? -15.963 8.195 15.140 1.00 81.44 90 SER A N 1
ATOM 692 C CA . SER A 1 90 ? -16.232 8.629 16.514 1.00 81.44 90 SER A CA 1
ATOM 693 C C . SER A 1 90 ? -15.759 10.067 16.747 1.00 81.44 90 SER A C 1
ATOM 695 O O . SER A 1 90 ? -16.541 10.912 17.180 1.00 81.44 90 SER A O 1
ATOM 697 N N . LEU A 1 91 ? -14.521 10.387 16.353 1.00 79.06 91 LEU A N 1
ATOM 698 C CA . LEU A 1 91 ? -13.974 11.744 16.462 1.00 79.06 91 LEU A CA 1
ATOM 699 C C . LEU A 1 91 ? -14.778 12.766 15.652 1.00 79.06 91 LEU A C 1
ATOM 701 O O . LEU A 1 91 ? -15.014 13.877 16.122 1.00 79.06 91 LEU A O 1
ATOM 705 N N . GLN A 1 92 ? -15.240 12.392 14.457 1.00 84.19 92 GLN A N 1
ATOM 706 C CA . GLN A 1 92 ? -16.068 13.269 13.635 1.00 84.19 92 GLN A CA 1
ATOM 707 C C . GLN A 1 92 ? -17.420 13.561 14.298 1.00 84.19 92 GLN A C 1
ATOM 709 O O . GLN A 1 92 ? -17.845 14.713 14.324 1.00 84.19 92 GLN A O 1
ATOM 714 N N . LYS A 1 93 ? -18.062 12.551 14.903 1.00 84.12 93 LYS A N 1
ATOM 715 C CA . LYS A 1 93 ? -19.303 12.742 15.671 1.00 84.12 93 LYS A CA 1
ATOM 716 C C . LYS A 1 93 ? -19.096 13.662 16.874 1.00 84.12 93 LYS A C 1
ATOM 718 O O . LYS A 1 93 ? -19.918 14.547 17.090 1.00 84.12 93 LYS A O 1
ATOM 723 N N . LEU A 1 94 ? -18.002 13.483 17.620 1.00 84.31 94 LEU A N 1
ATOM 724 C CA . LEU A 1 94 ? -17.662 14.339 18.763 1.00 84.31 94 LEU A CA 1
ATOM 725 C C . LEU A 1 94 ? -17.448 15.793 18.335 1.00 84.31 94 LEU A C 1
ATOM 727 O O . LEU A 1 94 ? -17.997 16.700 18.954 1.00 84.31 94 LEU A O 1
ATOM 731 N N . ARG A 1 95 ? -16.717 16.019 17.238 1.00 86.56 95 ARG A N 1
ATOM 732 C CA . ARG A 1 95 ? -16.510 17.361 16.683 1.00 86.56 95 ARG A CA 1
ATOM 733 C C . ARG A 1 95 ? -17.830 18.025 16.287 1.00 86.56 95 ARG A C 1
ATOM 735 O O . ARG A 1 95 ? -18.082 19.154 16.690 1.00 86.56 95 ARG A O 1
ATOM 742 N N . SER A 1 96 ? -18.686 17.314 15.555 1.00 86.31 96 SER A N 1
ATOM 743 C CA . SER A 1 96 ? -19.987 17.848 15.138 1.00 86.31 96 SER A CA 1
ATOM 744 C C . SER A 1 96 ? -20.951 18.088 16.305 1.00 86.31 96 SER A C 1
ATOM 746 O O . SER A 1 96 ? -21.868 18.892 16.168 1.00 86.31 96 SER A O 1
ATOM 748 N N . ALA A 1 97 ? -20.784 17.392 17.433 1.00 84.00 97 ALA A N 1
ATOM 749 C CA . ALA A 1 97 ? -21.535 17.666 18.657 1.00 84.00 97 ALA A CA 1
ATOM 750 C C . ALA A 1 97 ? -21.012 18.922 19.372 1.00 84.00 97 ALA A C 1
ATOM 752 O O . ALA A 1 97 ? -21.812 19.744 19.808 1.00 84.00 97 ALA A O 1
ATOM 753 N N . ALA A 1 98 ? -19.688 19.104 19.432 1.00 83.88 98 ALA A N 1
ATOM 754 C CA . ALA A 1 98 ? -19.063 20.288 20.021 1.00 83.88 98 ALA A CA 1
ATOM 755 C C . ALA A 1 98 ? -19.417 21.582 19.263 1.00 83.88 98 ALA A C 1
ATOM 757 O O . ALA A 1 98 ? -19.671 22.602 19.890 1.00 83.88 98 ALA A O 1
ATOM 758 N N . GLU A 1 99 ? -19.512 21.531 17.930 1.00 85.94 99 GLU A N 1
ATOM 759 C CA . GLU A 1 99 ? -19.920 22.672 17.088 1.00 85.94 99 GLU A CA 1
ATOM 760 C C . GLU A 1 99 ? -21.395 23.094 17.286 1.00 85.94 99 GLU A C 1
ATOM 762 O O . GLU A 1 99 ? -21.781 24.173 16.846 1.00 85.94 99 GLU A O 1
ATOM 767 N N . LYS A 1 100 ? -22.231 22.266 17.932 1.00 83.25 100 LYS A N 1
ATOM 768 C CA . LYS A 1 100 ? -23.668 22.528 18.153 1.00 83.25 100 LYS A CA 1
ATOM 769 C C . LYS A 1 100 ? -24.008 23.030 19.557 1.00 83.25 100 LYS A C 1
ATOM 771 O O . LYS A 1 100 ? -25.182 23.269 19.832 1.00 83.25 100 LYS A O 1
ATOM 776 N N . LEU A 1 101 ? -23.027 23.149 20.449 1.00 77.12 101 LEU A N 1
ATOM 777 C CA . LEU A 1 101 ? -23.261 23.681 21.788 1.00 77.12 101 LEU A CA 1
ATOM 778 C C . LEU A 1 101 ? -23.427 25.209 21.704 1.00 77.12 101 LEU A C 1
ATOM 780 O O . LEU A 1 101 ? -22.540 25.868 21.158 1.00 77.12 101 LEU A O 1
ATOM 784 N N . PRO A 1 102 ? -24.536 25.786 22.205 1.00 71.50 102 PRO A N 1
ATOM 785 C CA . PRO A 1 102 ? -24.617 27.228 22.386 1.00 71.50 102 PRO A CA 1
ATOM 786 C C . PRO A 1 102 ? -23.610 27.658 23.462 1.00 71.50 102 PRO A C 1
ATOM 788 O O . PRO A 1 102 ? -23.417 26.936 24.443 1.00 71.50 102 PRO A O 1
ATOM 791 N N . PHE A 1 103 ? -22.950 28.793 23.220 1.00 66.19 103 PHE A N 1
ATOM 792 C CA . PHE A 1 103 ? -22.001 29.420 24.145 1.00 66.19 103 PHE A CA 1
ATOM 793 C C . PHE A 1 103 ? -22.657 29.809 25.470 1.00 66.19 103 PHE A C 1
ATOM 795 O O . PHE A 1 103 ? -23.827 30.260 25.432 1.00 66.19 103 PHE A O 1
#

Radius of gyration: 17.39 Å; chains: 1; bounding box: 43×52×38 Å

=== Feature glossary ===
A reading guide for the features in this record.

Start from the sequence.

  · This is the polypeptide sequence — one letter per residue, N-terminus first. Length ranges from a few dozen residues for small domains to over a thousand for large multi-domain proteins.

Fold it, and you get atomic coordinates and the backbone conformation that goes with them.

  · Structure coordinates are given as an mmCIF _atom_site loop: one row per atom with element, residue name, chain id, sequence number, and x/y/z position in Å. Only the four main-chain atoms per residue are included here; side chains are omitted to keep the record compact.

  · Backbone dihedral angles. Every residue except chain termini has a φ (preceding-C → N → Cα → C) and a ψ (N → Cα → C → next-N). They are reported in degrees following the IUPAC sign convention. Secondary structure is essentially a statement about which (φ, ψ) basin each residue occupies.

  · The SS8 string is DSSP's per-residue secondary-structure call. α-helix (H) means an i→i+4 H-bond ladder; β-strand (E) means the residue participates in a β-sheet; 3₁₀ (G) and π (I) are tighter and wider helices; T/S are turns/bends; '-' is loop.

  · SS3 is a coarse helix/strand/coil call (letters a/b/c) made by the P-SEA algorithm from inter-Cα distances and dihedrals. It is less detailed than DSSP but needs only Cα positions.

Summarize the fold with a handful of shape descriptors and a per-residue structural alphabet.

  · Radius of gyration (Rg) is the root-mean-square distance of Cα atoms from their centroid — a single number for overall size and compactness. A globular domain of N residues has Rg ≈ 2.2·N^0.38 Å; an extended or disordered chain has a much larger Rg. The Cα contact count is the number of residue pairs whose Cα atoms are within 8 Å and are more than four positions apart in sequence — a standard proxy for tertiary packing density. The bounding box is the smallest axis-aligned box enclosing all Cα atoms.

  · The Foldseek 3Di string encodes local tertiary geometry as a 20-letter alphabet — one character per residue — derived from the relative positions of nearby Cα atoms. Unlike the amino-acid sequence, 3Di is a direct function of the 3D structure, so two proteins with the same fold have similar 3Di strings even at low sequence identity.

  · Solvent-accessible surface area (SASA) is the area in Å² traced out by the centre of a 1.4 Å probe sphere (a water molecule) rolled over the protein's van der Waals surface (Shrake–Rupley / Lee–Richards construction). Buried residues have near-zero SASA; fully exposed residues can exceed 200 Å². The total SASA scales roughly with the number of surface residues.

Ask how reliable the model is.

  · pLDDT (predicted Local Distance Difference Test) is AlphaFold's per-residue confidence score, ranging from 0 to 100. Values above 90 indicate high confidence (typically well-packed cores); 70–90 is confident; 50–70 low confidence; below 50 usually means the region is disordered or the prediction is unreliable there. AlphaFold stores pLDDT in the mmCIF B-factor column.

  · B-factor (Debye–Waller factor) reflects atomic displacement in the crystal lattice. It is an experimental observable (units Å²), not a prediction; low values mean the atom is pinned down, high values mean it moves or is heterogeneous across the crystal.

  · Predicted Aligned Error (PAE) is an AlphaFold confidence matrix: entry (i, j) is the expected error in the position of residue j, in ångströms, when the prediction is superimposed on the true structure at residue i. Low PAE within a block of residues means that block is internally rigid and well-predicted; high PAE between two blocks means their relative placement is uncertain even if each block individually is confident.

Place it in context: what it resembles, what it is annotated as, and how it looks.

  · Nearest PDB neighbors are the top structural matches found by Foldseek when searching this structure against the entire Protein Data Bank. Each hit reports a TM-score (0 to 1; >0.5 almost always implies the same fold) and an E-value. These are *structural* homologs — they may share no detectable sequence similarity.

  · Functional annotations link the protein to curated databases. InterPro entries identify conserved domains and families by matching the sequence against member-database signatures (Pfam, PROSITE, CDD, …). Gene Ontology (GO) terms describe molecular function, biological process, and cellular component in a controlled vocabulary. CATH places the structure in a hierarchical fold classification (Class/Architecture/Topology/Homologous-superfamily). The organism is the source species.

  · Three diagnostic plots accompany the record. The Cα contact map visualizes the tertiary structure as a 2D adjacency matrix (8 Å cutoff, sequence-local contacts suppressed). The Ramachandran plot shows the distribution of backbone (φ, ψ) torsions, with points in the α and β basins reflecting secondary structure content. The PAE plot shows AlphaFold's inter-residue confidence as a color matrix.

  · Six rendered views show the 3D structure from the faces of a cube — i.e. along ±x, ±y, ±z. Rendering representation is drawn randomly per protein from cartoon (secondary-structure ribbons), sticks (backbone bonds), or molecular surface; coloring is either N→C rainbow (blue at the N-terminus through red at the C-terminus) or one color per chain.